Protein AF-K9KCM5-F1 (afdb_monomer_lite)

Organism: Equus caballus (NCBI:txid9796)

Radius of gyration: 17.02 Å; chains: 1; bounding box: 41×46×45 Å

pLDDT: mean 93.14, std 5.88, range [57.91, 98.5]

Structure (mmCIF, N/CA/C/O backbone):
data_AF-K9KCM5-F1
#
_entry.id   AF-K9KCM5-F1
#
loop_
_atom_site.group_PDB
_atom_site.id
_atom_site.type_symbol
_atom_site.label_atom_id
_atom_site.label_alt_id
_atom_site.label_comp_id
_atom_site.label_asym_id
_atom_site.label_entity_id
_atom_site.label_seq_id
_atom_site.pdbx_PDB_ins_code
_atom_site.Cartn_x
_atom_site.Cartn_y
_atom_site.Cartn_z
_atom_site.occupancy
_atom_site.B_iso_or_equiv
_atom_site.auth_seq_id
_atom_site.auth_comp_id
_atom_site.auth_asym_id
_atom_site.auth_atom_id
_atom_site.pdbx_PDB_model_num
ATOM 1 N N . ARG A 1 1 ? 10.660 -30.874 -20.456 1.00 57.91 1 ARG A N 1
ATOM 2 C CA . ARG A 1 1 ? 10.181 -29.632 -19.789 1.00 57.91 1 ARG A CA 1
ATOM 3 C C . ARG A 1 1 ? 9.436 -29.862 -18.458 1.00 57.91 1 ARG A C 1
ATOM 5 O O . ARG A 1 1 ? 9.383 -28.924 -17.683 1.00 57.91 1 ARG A O 1
ATOM 12 N N . GLY A 1 2 ? 8.915 -31.059 -18.135 1.00 79.50 2 GLY A N 1
ATOM 13 C CA . GLY A 1 2 ? 8.107 -31.269 -16.914 1.00 79.50 2 GLY A CA 1
ATOM 14 C C . GLY A 1 2 ? 8.864 -31.342 -15.577 1.00 79.50 2 GLY A C 1
ATOM 15 O O . GLY A 1 2 ? 8.335 -30.877 -14.573 1.00 79.50 2 GLY A O 1
ATOM 16 N N . LEU A 1 3 ? 10.093 -31.879 -15.551 1.00 87.06 3 LEU A N 1
ATOM 17 C CA . LEU A 1 3 ? 10.845 -32.067 -14.300 1.00 87.06 3 LEU A CA 1
ATOM 18 C C . LEU A 1 3 ? 11.199 -30.731 -13.634 1.00 87.06 3 LEU A C 1
ATOM 20 O O . LEU A 1 3 ? 10.837 -30.522 -12.487 1.00 87.06 3 LEU A O 1
ATOM 24 N N . VAL A 1 4 ? 11.806 -29.796 -14.374 1.00 85.12 4 VAL A N 1
ATOM 25 C CA . VAL A 1 4 ? 12.189 -28.471 -13.847 1.00 85.12 4 VAL A CA 1
ATOM 26 C C . VAL A 1 4 ? 10.973 -27.713 -13.315 1.00 85.12 4 VAL A C 1
ATOM 28 O O . VAL A 1 4 ? 10.984 -27.263 -12.176 1.00 85.12 4 VAL A O 1
ATOM 31 N N . THR A 1 5 ? 9.887 -27.624 -14.090 1.00 82.75 5 THR A N 1
ATOM 32 C CA . THR A 1 5 ? 8.666 -26.932 -13.648 1.00 82.75 5 THR A CA 1
ATOM 33 C C . THR A 1 5 ? 8.054 -27.584 -12.408 1.00 82.75 5 THR A C 1
ATOM 35 O O . THR A 1 5 ? 7.619 -26.874 -11.504 1.00 82.75 5 THR A O 1
ATOM 38 N N . ARG A 1 6 ? 8.035 -28.923 -12.338 1.00 84.31 6 ARG A N 1
ATOM 39 C CA . ARG A 1 6 ? 7.546 -29.658 -11.166 1.00 84.31 6 ARG A CA 1
ATOM 40 C C . ARG A 1 6 ? 8.427 -29.402 -9.944 1.00 84.31 6 ARG A C 1
ATOM 42 O O . ARG A 1 6 ? 7.890 -29.062 -8.898 1.00 84.31 6 ARG A O 1
ATOM 49 N N . THR A 1 7 ? 9.747 -29.493 -10.087 1.00 85.50 7 THR A N 1
ATOM 50 C CA . THR A 1 7 ? 10.701 -29.251 -8.999 1.00 85.50 7 THR A CA 1
ATOM 51 C C . THR A 1 7 ? 10.596 -27.825 -8.469 1.00 85.50 7 THR A C 1
ATOM 53 O O . THR A 1 7 ? 10.469 -27.640 -7.264 1.00 85.50 7 THR A O 1
ATOM 56 N N . VAL A 1 8 ? 10.556 -26.819 -9.348 1.00 81.69 8 VAL A N 1
ATOM 57 C CA . VAL A 1 8 ? 10.406 -25.412 -8.944 1.00 81.69 8 VAL A CA 1
ATOM 58 C C . VAL A 1 8 ? 9.090 -25.198 -8.189 1.00 81.69 8 VAL A C 1
ATOM 60 O O . VAL A 1 8 ? 9.088 -24.621 -7.108 1.00 81.69 8 VAL A O 1
ATOM 63 N N . ARG A 1 9 ? 7.966 -25.713 -8.704 1.00 77.81 9 ARG A N 1
ATOM 64 C CA . ARG A 1 9 ? 6.653 -25.531 -8.059 1.00 77.81 9 ARG A CA 1
ATOM 65 C C . ARG A 1 9 ? 6.516 -26.271 -6.729 1.00 77.81 9 ARG A C 1
ATOM 67 O O . ARG A 1 9 ? 5.848 -25.764 -5.838 1.00 77.81 9 ARG A O 1
ATOM 74 N N . GLN A 1 10 ? 7.093 -27.467 -6.616 1.00 81.69 10 GLN A N 1
ATOM 75 C CA . GLN A 1 10 ? 6.915 -28.330 -5.443 1.00 81.69 10 GLN A CA 1
ATOM 76 C C . GLN A 1 10 ? 7.962 -28.094 -4.353 1.00 81.69 10 GLN A C 1
ATOM 78 O O . GLN A 1 10 ? 7.671 -28.351 -3.190 1.00 81.69 10 GLN A O 1
ATOM 83 N N . HIS A 1 11 ? 9.155 -27.607 -4.704 1.00 81.94 11 HIS A N 1
ATOM 84 C CA . HIS A 1 11 ? 10.276 -27.511 -3.764 1.00 81.94 11 HIS A CA 1
ATOM 85 C C . HIS A 1 11 ? 10.876 -26.108 -3.625 1.00 81.94 11 HIS A C 1
ATOM 87 O O . HIS A 1 11 ? 11.629 -25.888 -2.685 1.00 81.94 11 HIS A O 1
ATOM 93 N N . LEU A 1 12 ? 10.552 -25.155 -4.510 1.00 79.62 12 LEU A N 1
ATOM 94 C CA . LEU A 1 12 ? 11.068 -23.775 -4.450 1.00 79.62 12 LEU A CA 1
ATOM 95 C C . LEU A 1 12 ? 9.968 -22.726 -4.229 1.00 79.62 12 LEU A C 1
ATOM 97 O O . LEU A 1 12 ? 10.187 -21.533 -4.432 1.00 79.62 12 LEU A O 1
ATOM 101 N N . ASN A 1 13 ? 8.776 -23.145 -3.798 1.00 80.06 13 ASN A N 1
ATOM 102 C CA . ASN A 1 13 ? 7.738 -22.209 -3.384 1.00 80.06 13 ASN A CA 1
ATOM 103 C C . ASN A 1 13 ? 8.011 -21.715 -1.954 1.00 80.06 13 ASN A C 1
ATOM 105 O O . ASN A 1 13 ? 7.581 -22.340 -0.990 1.00 80.06 13 ASN A O 1
ATOM 109 N N . LEU A 1 14 ? 8.701 -20.579 -1.831 1.00 84.06 14 LEU A N 1
ATOM 110 C CA . LEU A 1 14 ? 8.974 -19.929 -0.540 1.00 84.06 14 LEU A CA 1
ATOM 111 C C . LEU A 1 14 ? 7.705 -19.408 0.163 1.00 84.06 14 LEU A C 1
ATOM 113 O O . LEU A 1 14 ? 7.732 -19.142 1.359 1.00 84.06 14 LEU A O 1
ATOM 117 N N . ASN A 1 15 ? 6.601 -19.244 -0.577 1.00 87.12 15 ASN A N 1
ATOM 118 C CA . ASN A 1 15 ? 5.343 -18.654 -0.115 1.00 87.12 15 ASN A CA 1
ATOM 119 C C . ASN A 1 15 ? 5.521 -17.371 0.725 1.00 87.12 15 ASN A C 1
ATOM 121 O O . ASN A 1 15 ? 4.995 -17.247 1.832 1.00 87.12 15 ASN A O 1
ATOM 125 N N . ASN A 1 16 ? 6.256 -16.398 0.173 1.00 92.31 16 ASN A N 1
ATOM 126 C CA . ASN A 1 16 ? 6.604 -15.141 0.850 1.00 92.31 16 ASN A CA 1
ATOM 127 C C . ASN A 1 16 ? 5.394 -14.431 1.474 1.00 92.31 16 ASN A C 1
ATOM 129 O O . ASN A 1 16 ? 5.511 -13.862 2.552 1.00 92.31 16 ASN A O 1
ATOM 133 N N . ALA A 1 17 ? 4.227 -14.484 0.825 1.00 94.31 17 ALA A N 1
ATOM 134 C CA . ALA A 1 17 ? 3.024 -13.838 1.336 1.00 94.31 17 ALA A CA 1
ATOM 135 C C . ALA A 1 17 ? 2.491 -14.496 2.617 1.00 94.31 17 ALA A C 1
ATOM 137 O O . ALA A 1 17 ? 2.085 -13.784 3.528 1.00 94.31 17 ALA A O 1
ATOM 138 N N . GLU A 1 18 ? 2.510 -15.828 2.718 1.00 93.69 18 GLU A N 1
ATOM 139 C CA . GLU A 1 18 ? 2.063 -16.524 3.930 1.00 93.69 18 GLU A CA 1
ATOM 140 C C . GLU A 1 18 ? 2.990 -16.230 5.113 1.00 93.69 18 GLU A C 1
ATOM 142 O O . GLU A 1 18 ? 2.512 -15.935 6.206 1.00 93.69 18 GLU A O 1
ATOM 147 N N . GLN A 1 19 ? 4.308 -16.261 4.890 1.00 94.56 19 GLN A N 1
ATOM 148 C CA . GLN A 1 19 ? 5.281 -15.915 5.930 1.00 94.56 19 GLN A CA 1
ATOM 149 C C . GLN A 1 19 ? 5.134 -14.456 6.363 1.00 94.56 19 GLN A C 1
ATOM 151 O O . GLN A 1 19 ? 5.149 -14.160 7.555 1.00 94.56 19 GLN A O 1
ATOM 156 N N . LEU A 1 20 ? 4.917 -13.555 5.402 1.00 96.25 20 LEU A N 1
ATOM 157 C CA . LEU A 1 20 ? 4.689 -12.143 5.675 1.00 96.25 20 LEU A CA 1
ATOM 158 C C . LEU A 1 20 ? 3.417 -11.909 6.506 1.00 96.25 20 LEU A C 1
ATOM 160 O O . LEU A 1 20 ? 3.441 -11.104 7.431 1.00 96.25 20 LEU A O 1
ATOM 164 N N . CYS A 1 21 ? 2.329 -12.631 6.222 1.00 96.88 21 CYS A N 1
ATOM 165 C CA . CYS A 1 21 ? 1.074 -12.508 6.972 1.00 96.88 21 CYS A CA 1
ATOM 166 C C . CYS A 1 21 ? 1.207 -12.955 8.436 1.00 96.88 21 CYS A C 1
ATOM 168 O O . CYS A 1 21 ? 0.505 -12.435 9.288 1.00 96.88 21 CYS A O 1
ATOM 170 N N . ARG A 1 22 ? 2.128 -13.876 8.750 1.00 96.56 22 ARG A N 1
ATOM 171 C CA . ARG A 1 22 ? 2.377 -14.337 10.130 1.00 96.56 22 ARG A CA 1
ATOM 172 C C . ARG A 1 22 ? 3.206 -13.359 10.965 1.00 96.56 22 ARG A C 1
ATOM 174 O O . ARG A 1 22 ? 3.345 -13.551 12.170 1.00 96.56 22 ARG A O 1
ATOM 181 N N . TYR A 1 23 ? 3.811 -12.353 10.338 1.00 97.12 23 TYR A N 1
ATOM 182 C CA . TYR A 1 23 ? 4.631 -11.374 11.032 1.00 97.12 23 TYR A CA 1
ATOM 183 C C . TYR A 1 23 ? 3.762 -10.223 11.553 1.00 97.12 23 TYR A C 1
ATOM 185 O O . TYR A 1 23 ? 3.190 -9.470 10.766 1.00 97.12 23 TYR A O 1
ATOM 193 N N . GLN A 1 24 ? 3.706 -10.058 12.878 1.00 96.88 24 GLN A N 1
ATOM 194 C CA . GLN A 1 24 ? 2.892 -9.025 13.540 1.00 96.88 24 GLN A CA 1
ATOM 195 C C . GLN A 1 24 ? 3.554 -7.637 13.562 1.00 96.88 24 GLN A C 1
ATOM 197 O O . GLN A 1 24 ? 2.895 -6.639 13.831 1.00 96.88 24 GLN A O 1
ATOM 202 N N . GLY A 1 25 ? 4.859 -7.551 13.283 1.00 96.50 25 GLY A N 1
ATOM 203 C CA . GLY A 1 25 ? 5.611 -6.301 13.395 1.00 96.50 25 GLY A CA 1
ATOM 204 C C . GLY A 1 25 ? 5.439 -5.333 12.211 1.00 96.50 25 GLY A C 1
ATOM 205 O O . GLY A 1 25 ? 4.790 -5.650 11.212 1.00 96.50 25 GLY A O 1
ATOM 206 N N . PRO A 1 26 ? 6.054 -4.143 12.280 1.00 96.94 26 PRO A N 1
ATOM 207 C CA . PRO A 1 26 ? 6.051 -3.152 11.197 1.00 96.94 26 PRO A CA 1
ATOM 208 C C . PRO A 1 26 ? 6.653 -3.680 9.884 1.00 96.94 26 PRO A C 1
ATOM 210 O O . PRO A 1 26 ? 7.694 -4.337 9.907 1.00 96.94 26 PRO A O 1
ATOM 213 N N . VAL A 1 27 ? 6.033 -3.381 8.734 1.00 97.25 27 VAL A N 1
ATOM 214 C CA . VAL A 1 27 ? 6.496 -3.826 7.403 1.00 97.25 27 VAL A CA 1
ATOM 215 C C . VAL A 1 27 ? 6.529 -2.654 6.430 1.00 97.25 27 VAL A C 1
ATOM 217 O O . VAL A 1 27 ? 5.543 -1.941 6.290 1.00 97.25 27 VAL A O 1
ATOM 220 N N . LEU A 1 28 ? 7.649 -2.508 5.720 1.00 97.00 28 LEU A N 1
ATOM 221 C CA . LEU A 1 28 ? 7.788 -1.619 4.573 1.00 97.00 28 LEU A CA 1
ATOM 222 C C . LEU A 1 28 ? 8.261 -2.445 3.380 1.00 97.00 28 LEU A C 1
ATOM 224 O O . LEU A 1 28 ? 9.304 -3.098 3.437 1.00 97.00 28 LEU A O 1
ATOM 228 N N . LEU A 1 29 ? 7.479 -2.431 2.307 1.00 96.25 29 LEU A N 1
ATOM 229 C CA . LEU A 1 29 ? 7.826 -3.045 1.036 1.00 96.25 29 LEU A CA 1
ATOM 230 C C . LEU A 1 29 ? 8.469 -1.994 0.136 1.00 96.25 29 LEU A C 1
ATOM 232 O O . LEU A 1 29 ? 7.917 -0.917 -0.063 1.00 96.25 29 LEU A O 1
ATOM 236 N N . ILE A 1 30 ? 9.615 -2.324 -0.452 1.00 94.31 30 ILE A N 1
ATOM 237 C CA . ILE A 1 30 ? 10.270 -1.480 -1.454 1.00 94.31 30 ILE A CA 1
ATOM 238 C C . ILE A 1 30 ? 10.028 -2.114 -2.824 1.00 94.31 30 ILE A C 1
ATOM 240 O O . ILE A 1 30 ? 10.503 -3.220 -3.093 1.00 94.31 30 ILE A O 1
ATOM 244 N N . ARG A 1 31 ? 9.279 -1.426 -3.689 1.00 94.06 31 ARG A N 1
ATOM 245 C CA . ARG A 1 31 ? 8.914 -1.896 -5.032 1.00 94.06 31 ARG A CA 1
ATOM 246 C C . ARG A 1 31 ? 9.741 -1.173 -6.084 1.00 94.06 31 ARG A C 1
ATOM 248 O O . ARG A 1 31 ? 9.603 0.033 -6.273 1.00 94.06 31 ARG A O 1
ATOM 255 N N . ARG A 1 32 ? 10.565 -1.927 -6.814 1.00 92.75 32 ARG A N 1
ATOM 256 C CA . ARG A 1 32 ? 11.210 -1.430 -8.034 1.00 92.75 32 ARG A CA 1
ATOM 257 C C . ARG A 1 32 ? 10.176 -1.303 -9.139 1.00 92.75 32 ARG A C 1
ATOM 259 O O . ARG A 1 32 ? 9.510 -2.290 -9.445 1.00 92.75 32 ARG A O 1
ATOM 266 N N . THR A 1 33 ? 10.032 -0.119 -9.721 1.00 92.19 33 THR A N 1
ATOM 267 C CA . THR A 1 33 ? 8.975 0.137 -10.714 1.00 92.19 33 THR A CA 1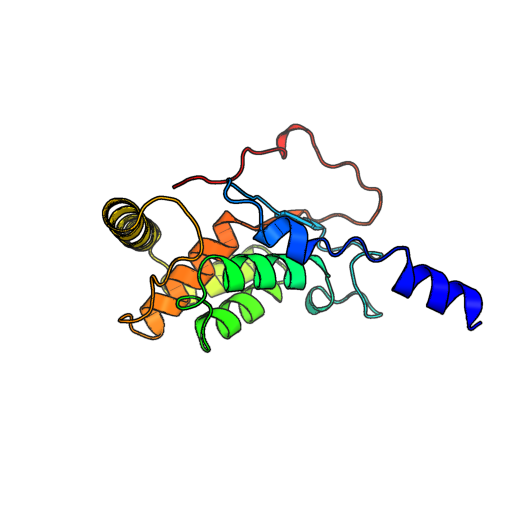
ATOM 268 C C . THR A 1 33 ? 9.373 -0.215 -12.148 1.00 92.19 33 THR A C 1
ATOM 270 O O . THR A 1 33 ? 8.485 -0.349 -12.982 1.00 92.19 33 THR A O 1
ATOM 273 N N . LYS A 1 34 ? 10.669 -0.423 -12.428 1.00 89.69 34 LYS A N 1
ATOM 274 C CA . LYS A 1 34 ? 11.213 -0.767 -13.759 1.00 89.69 34 LYS A CA 1
ATOM 275 C C . LYS A 1 34 ? 11.961 -2.107 -13.777 1.00 89.69 34 LYS A C 1
ATOM 277 O O . LYS A 1 34 ? 12.861 -2.301 -14.582 1.00 89.69 34 LYS A O 1
ATOM 282 N N . ASP A 1 35 ? 11.676 -2.989 -12.817 1.00 88.69 35 ASP A N 1
ATOM 283 C CA . ASP A 1 35 ? 12.351 -4.287 -12.711 1.00 88.69 35 ASP A CA 1
ATOM 284 C C . ASP A 1 35 ? 11.639 -5.338 -13.582 1.00 88.69 35 ASP A C 1
ATOM 286 O O . ASP A 1 35 ? 10.483 -5.717 -13.360 1.00 88.69 35 ASP A O 1
ATOM 290 N N . GLU A 1 36 ? 12.362 -5.810 -14.589 1.00 84.62 36 GLU A N 1
ATOM 291 C CA . GLU A 1 36 ? 11.927 -6.759 -15.608 1.00 84.62 36 GLU A CA 1
ATOM 292 C C . GLU A 1 36 ? 11.785 -8.206 -15.094 1.00 84.62 36 GLU A C 1
ATOM 294 O O . GLU A 1 36 ? 11.187 -9.051 -15.759 1.00 84.62 36 GLU A O 1
ATOM 299 N N . ILE A 1 37 ? 12.329 -8.517 -13.911 1.00 87.19 37 ILE A N 1
ATOM 300 C CA . ILE A 1 37 ? 12.285 -9.856 -13.302 1.00 87.19 37 ILE A CA 1
ATOM 301 C C . ILE A 1 37 ? 11.061 -10.012 -12.398 1.00 87.19 37 ILE A C 1
ATOM 303 O O . ILE A 1 37 ? 10.510 -11.110 -12.270 1.00 87.19 37 ILE A O 1
ATOM 307 N N . ILE A 1 38 ? 10.636 -8.929 -11.741 1.00 86.31 38 ILE A N 1
ATOM 308 C CA . ILE A 1 38 ? 9.494 -8.947 -10.816 1.00 86.31 38 ILE A CA 1
ATOM 309 C C . ILE A 1 38 ? 8.146 -8.727 -11.518 1.00 86.31 38 ILE A C 1
ATOM 311 O O . ILE A 1 38 ? 7.095 -8.993 -10.930 1.00 86.31 38 ILE A O 1
ATOM 315 N N . THR A 1 39 ? 8.165 -8.242 -12.756 1.00 88.44 39 THR A N 1
ATOM 316 C CA . THR A 1 39 ? 6.998 -8.114 -13.636 1.00 88.44 39 THR A CA 1
ATOM 317 C C . THR A 1 39 ? 6.728 -9.436 -14.362 1.00 88.44 39 THR A C 1
ATOM 319 O O . THR A 1 39 ? 7.598 -10.294 -14.490 1.00 88.44 39 THR A O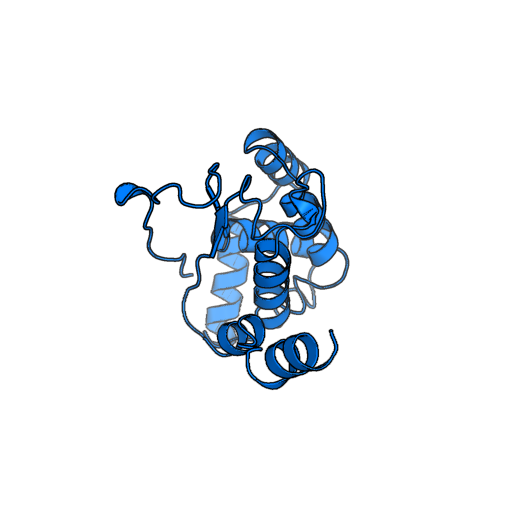 1
ATOM 322 N N . THR A 1 40 ? 5.479 -9.676 -14.767 1.00 86.00 40 THR A N 1
ATOM 323 C CA . THR A 1 40 ? 5.061 -10.966 -15.362 1.00 86.00 40 THR A CA 1
ATOM 324 C C . THR A 1 40 ? 4.533 -10.862 -16.788 1.00 86.00 40 THR A C 1
ATOM 326 O O . THR A 1 40 ? 4.193 -11.883 -17.389 1.00 86.00 40 THR A O 1
ATOM 329 N N . THR A 1 41 ? 4.497 -9.658 -17.348 1.00 84.81 41 THR A N 1
ATOM 330 C CA . THR A 1 41 ? 4.066 -9.380 -18.721 1.00 84.81 41 THR A CA 1
ATOM 331 C C . THR A 1 41 ? 5.174 -8.683 -19.505 1.00 84.81 41 THR A C 1
ATOM 333 O O . THR A 1 41 ? 6.072 -8.077 -18.928 1.00 84.81 41 THR A O 1
ATOM 336 N N . VAL A 1 42 ? 5.104 -8.794 -20.835 1.00 78.62 42 VAL A N 1
ATOM 337 C CA . VAL A 1 42 ? 6.012 -8.124 -21.775 1.00 78.62 42 VAL A CA 1
ATOM 338 C C . VAL A 1 42 ? 5.157 -7.374 -22.810 1.00 78.62 42 VAL A C 1
ATOM 340 O O . VAL A 1 42 ? 4.294 -8.018 -23.416 1.00 78.62 42 VAL A O 1
ATOM 343 N N . PRO A 1 43 ? 5.367 -6.061 -23.047 1.00 81.75 43 PRO A N 1
ATOM 344 C CA . PRO A 1 43 ? 6.359 -5.192 -22.398 1.00 81.75 43 PRO A CA 1
ATOM 345 C C . PRO A 1 43 ? 6.092 -5.012 -20.893 1.00 81.75 43 PRO A C 1
ATOM 347 O O . PRO A 1 43 ? 5.046 -5.432 -20.394 1.00 81.75 43 PRO A O 1
ATOM 350 N N . GLU A 1 44 ? 7.068 -4.444 -20.180 1.00 79.19 44 GLU A N 1
ATOM 351 C CA . GLU A 1 44 ? 6.974 -4.188 -18.739 1.00 79.19 44 GLU A CA 1
ATOM 352 C C . GLU A 1 44 ? 5.689 -3.425 -18.403 1.00 79.19 44 GLU A C 1
ATOM 354 O O . GLU A 1 44 ? 5.419 -2.354 -18.947 1.00 79.19 44 GLU A O 1
ATOM 359 N N . ASP A 1 45 ? 4.906 -3.999 -17.494 1.00 86.62 45 ASP A N 1
ATOM 360 C CA . ASP A 1 45 ? 3.675 -3.414 -16.978 1.00 86.62 45 ASP A CA 1
ATOM 361 C C . ASP A 1 45 ? 3.748 -3.413 -15.452 1.00 86.62 45 ASP A C 1
ATOM 363 O O . ASP A 1 45 ? 3.867 -4.476 -14.825 1.00 86.62 45 ASP A O 1
ATOM 367 N N . ILE A 1 46 ? 3.662 -2.223 -14.853 1.00 90.31 46 ILE A N 1
ATOM 368 C CA . ILE A 1 46 ? 3.695 -2.032 -13.400 1.00 90.31 46 ILE A CA 1
ATOM 369 C C . ILE A 1 46 ? 2.584 -2.818 -12.698 1.00 90.31 46 ILE A C 1
ATOM 371 O O . ILE A 1 46 ? 2.769 -3.261 -11.564 1.00 90.31 46 ILE A O 1
ATOM 375 N N . MET A 1 47 ? 1.472 -3.083 -13.386 1.00 90.38 47 MET A N 1
ATOM 376 C CA . MET A 1 47 ? 0.373 -3.900 -12.876 1.00 90.38 47 MET A CA 1
ATOM 377 C C . MET A 1 47 ? 0.771 -5.333 -12.599 1.00 90.38 47 MET A C 1
ATOM 379 O O . MET A 1 47 ? 0.299 -5.946 -11.640 1.00 90.38 47 MET A O 1
ATOM 383 N N . SER A 1 48 ? 1.671 -5.853 -13.424 1.00 91.19 48 SER A N 1
ATOM 384 C CA . SER A 1 48 ? 2.147 -7.226 -13.358 1.00 91.19 48 SER A CA 1
ATOM 385 C C . SER A 1 48 ? 3.243 -7.433 -12.303 1.00 91.19 48 SER A C 1
ATOM 387 O O . SER A 1 48 ? 3.700 -8.566 -12.111 1.00 91.19 48 SER A O 1
ATOM 389 N N . ASN A 1 49 ? 3.675 -6.357 -11.630 1.00 94.19 49 ASN A N 1
ATOM 390 C CA . ASN A 1 49 ? 4.712 -6.376 -10.607 1.00 94.19 49 ASN A CA 1
ATOM 391 C C . ASN A 1 49 ? 4.256 -7.177 -9.380 1.00 94.19 49 ASN A C 1
ATOM 393 O O . ASN A 1 49 ? 3.282 -6.833 -8.708 1.00 94.19 49 ASN A O 1
ATOM 397 N N . ARG A 1 50 ? 4.996 -8.234 -9.033 1.00 93.38 50 ARG A N 1
ATOM 398 C CA . ARG A 1 50 ? 4.657 -9.117 -7.903 1.00 93.38 50 ARG A CA 1
ATOM 399 C C . ARG A 1 50 ? 4.683 -8.436 -6.533 1.00 93.38 50 ARG A C 1
ATOM 401 O O . ARG A 1 50 ? 4.089 -8.971 -5.596 1.00 93.38 50 ARG A O 1
ATOM 408 N N . GLY A 1 51 ? 5.319 -7.271 -6.402 1.00 94.81 51 GLY A N 1
ATOM 409 C CA . GLY A 1 51 ? 5.232 -6.444 -5.198 1.00 94.81 51 GLY A CA 1
ATOM 410 C C . GLY A 1 51 ? 3.799 -5.994 -4.893 1.00 94.81 51 GLY A C 1
ATOM 411 O O . GLY A 1 51 ? 3.418 -5.930 -3.726 1.00 94.81 51 GLY A O 1
ATOM 412 N N . ASN A 1 52 ? 2.978 -5.790 -5.930 1.00 95.94 52 ASN A N 1
ATOM 413 C CA . ASN A 1 52 ? 1.564 -5.421 -5.805 1.00 95.94 52 ASN A CA 1
ATOM 414 C C . ASN A 1 52 ? 0.786 -6.522 -5.089 1.00 95.94 52 ASN A C 1
ATOM 416 O O . ASN A 1 52 ? 0.119 -6.273 -4.089 1.00 95.94 52 ASN A O 1
ATOM 420 N N . ASP A 1 53 ? 0.930 -7.763 -5.563 1.00 95.50 53 ASP A N 1
ATOM 421 C CA . ASP A 1 53 ? 0.291 -8.933 -4.956 1.00 95.50 53 ASP A CA 1
ATOM 422 C C . ASP A 1 53 ? 0.704 -9.107 -3.490 1.00 95.50 53 ASP A C 1
ATOM 424 O O . ASP A 1 53 ? -0.108 -9.520 -2.660 1.00 95.50 53 ASP A O 1
ATOM 428 N N . LEU A 1 54 ? 1.970 -8.821 -3.170 1.00 96.69 54 LEU A N 1
ATOM 429 C CA . LEU A 1 54 ? 2.492 -8.957 -1.816 1.00 96.69 54 LEU A CA 1
ATOM 430 C C . LEU A 1 54 ? 1.887 -7.913 -0.870 1.00 96.69 54 LEU A C 1
ATOM 432 O O . LEU A 1 54 ? 1.430 -8.285 0.211 1.00 96.69 54 LEU A O 1
ATOM 436 N N . LEU A 1 55 ? 1.820 -6.644 -1.293 1.00 98.12 55 LEU A N 1
ATOM 437 C CA . LEU A 1 55 ? 1.160 -5.583 -0.527 1.00 98.12 55 LEU A CA 1
ATOM 438 C C . LEU A 1 55 ? -0.322 -5.896 -0.320 1.00 98.12 55 LEU A C 1
ATOM 440 O O . LEU A 1 55 ? -0.816 -5.831 0.802 1.00 98.12 55 LEU A O 1
ATOM 444 N N . LEU A 1 56 ? -1.030 -6.268 -1.390 1.00 98.19 56 LEU A N 1
ATOM 445 C CA . LEU A 1 56 ? -2.458 -6.562 -1.316 1.00 98.19 56 LEU A CA 1
ATOM 446 C C . LEU A 1 56 ? -2.741 -7.698 -0.333 1.00 98.19 56 LEU A C 1
ATOM 448 O O . LEU A 1 56 ? -3.609 -7.548 0.520 1.00 98.19 56 LEU A O 1
ATOM 452 N N . LYS A 1 57 ? -1.971 -8.791 -0.381 1.00 98.06 57 LYS A N 1
ATOM 453 C CA . LYS A 1 57 ? -2.124 -9.905 0.567 1.00 98.06 57 LYS A CA 1
ATOM 454 C C . LYS A 1 57 ? -1.836 -9.490 2.007 1.00 98.06 57 LYS A C 1
ATOM 456 O O . LYS A 1 57 ? -2.585 -9.885 2.895 1.00 98.06 57 LYS A O 1
ATOM 461 N N . LEU A 1 58 ? -0.799 -8.680 2.235 1.00 98.50 58 LEU A N 1
ATOM 462 C CA . LEU A 1 58 ? -0.488 -8.144 3.561 1.00 98.50 58 LEU A CA 1
ATOM 463 C C . LEU A 1 58 ? -1.657 -7.322 4.115 1.00 98.50 58 LEU A C 1
ATOM 465 O O . LEU A 1 58 ? -2.115 -7.578 5.226 1.00 98.50 58 LEU A O 1
ATOM 469 N N . LEU A 1 59 ? -2.158 -6.360 3.338 1.00 98.50 59 LEU A N 1
ATOM 470 C CA . LEU A 1 59 ? -3.231 -5.473 3.785 1.00 98.50 59 LEU A CA 1
ATOM 471 C C . LEU A 1 59 ? -4.560 -6.217 3.935 1.00 98.50 59 LEU A C 1
ATOM 473 O O . LEU A 1 59 ? -5.278 -5.975 4.897 1.00 98.50 59 LEU A O 1
ATOM 477 N N . GLN A 1 60 ? -4.885 -7.144 3.030 1.00 98.44 60 GLN A N 1
ATOM 478 C CA . GLN A 1 60 ? -6.087 -7.978 3.135 1.00 98.44 60 GLN A CA 1
ATOM 479 C C . GLN A 1 60 ? -6.053 -8.884 4.366 1.00 98.44 60 GLN A C 1
ATOM 481 O O . GLN A 1 60 ? -7.100 -9.152 4.949 1.00 98.44 60 GLN A O 1
ATOM 486 N N . HIS A 1 61 ? -4.867 -9.351 4.767 1.00 98.31 61 HIS A N 1
ATOM 487 C CA . HIS A 1 61 ? -4.711 -10.123 5.992 1.00 98.31 61 HIS A CA 1
ATOM 488 C C . HIS A 1 61 ? -4.814 -9.240 7.237 1.00 98.31 61 HIS A C 1
ATOM 490 O O . HIS A 1 61 ? -5.551 -9.577 8.155 1.00 98.31 61 HIS A O 1
ATOM 496 N N . ARG A 1 62 ? -4.104 -8.105 7.273 1.00 98.25 62 ARG A N 1
ATOM 497 C CA . ARG A 1 62 ? -4.056 -7.233 8.455 1.00 98.25 62 ARG A CA 1
ATOM 498 C C . ARG A 1 62 ? -5.329 -6.428 8.677 1.00 98.25 62 ARG A C 1
ATOM 500 O O . ARG A 1 62 ? -5.707 -6.230 9.824 1.00 98.25 62 ARG A O 1
ATOM 507 N N . TYR A 1 63 ? -5.987 -5.992 7.608 1.00 98.25 63 TYR A N 1
ATOM 508 C CA . TYR A 1 63 ? -7.141 -5.091 7.640 1.00 98.25 63 TYR A CA 1
ATOM 509 C C . TYR A 1 63 ? -8.263 -5.601 6.719 1.00 98.25 63 TYR A C 1
ATOM 511 O O . TYR A 1 63 ? -8.647 -4.918 5.761 1.00 98.25 63 TYR A O 1
ATOM 519 N N . PRO A 1 64 ? -8.800 -6.814 6.959 1.00 98.19 64 PRO A N 1
ATOM 520 C CA . PRO A 1 64 ? -9.749 -7.471 6.059 1.00 98.19 64 PRO A CA 1
ATOM 521 C C . PRO A 1 64 ? -10.991 -6.633 5.749 1.00 98.19 64 PRO A C 1
ATOM 523 O O . PRO A 1 64 ? -11.502 -6.694 4.632 1.00 98.19 64 PRO A O 1
ATOM 526 N N . ARG A 1 65 ? -11.478 -5.839 6.712 1.00 98.19 65 ARG A N 1
ATOM 527 C CA . ARG A 1 65 ? -12.673 -5.005 6.525 1.00 98.19 65 ARG A CA 1
ATOM 528 C C . ARG A 1 65 ? -12.375 -3.715 5.762 1.00 98.19 65 ARG A C 1
ATOM 530 O O . ARG A 1 65 ? -13.159 -3.359 4.890 1.00 98.19 65 ARG A O 1
ATOM 537 N N . VAL A 1 66 ? -11.232 -3.061 5.998 1.00 98.19 66 VAL A N 1
ATOM 538 C CA . VAL A 1 66 ? -10.773 -1.923 5.171 1.00 98.19 66 VAL A CA 1
ATOM 539 C C . VAL A 1 66 ? -10.555 -2.353 3.723 1.00 98.19 66 VAL A C 1
ATOM 541 O O . VAL A 1 66 ? -10.981 -1.663 2.802 1.00 98.19 66 VAL A O 1
ATOM 544 N N . MET A 1 67 ? -9.936 -3.516 3.515 1.00 98.00 67 MET A N 1
ATOM 545 C CA . MET A 1 67 ? -9.608 -4.042 2.189 1.00 98.00 67 MET A CA 1
ATOM 546 C C . MET A 1 67 ? -10.764 -4.798 1.515 1.00 98.00 67 MET A C 1
ATOM 548 O O . MET A 1 67 ? -10.545 -5.468 0.505 1.00 98.00 67 MET A O 1
ATOM 552 N N . ALA A 1 68 ? -11.989 -4.700 2.035 1.00 94.25 68 ALA A N 1
ATOM 553 C CA . ALA A 1 68 ? -13.174 -5.238 1.377 1.00 94.25 68 ALA A CA 1
ATOM 554 C C . ALA A 1 68 ? -13.620 -4.332 0.214 1.00 94.25 68 ALA A C 1
ATOM 556 O O . ALA A 1 68 ? -13.619 -3.104 0.333 1.00 94.25 68 ALA A O 1
ATOM 557 N N . ASP A 1 69 ? -14.021 -4.955 -0.899 1.00 91.88 69 ASP A N 1
ATOM 558 C CA . ASP A 1 69 ? -14.629 -4.328 -2.081 1.00 91.88 69 ASP A CA 1
ATOM 559 C C . ASP A 1 69 ? -13.904 -3.057 -2.574 1.00 91.88 69 ASP A C 1
ATOM 561 O O . ASP A 1 69 ? -12.893 -3.115 -3.281 1.00 91.88 69 ASP A O 1
ATOM 565 N N . GLU A 1 70 ? -14.431 -1.895 -2.185 1.00 92.06 70 GLU A N 1
ATOM 566 C CA . GLU A 1 70 ? -13.993 -0.556 -2.570 1.00 92.06 70 GLU A CA 1
ATOM 567 C C . GLU A 1 70 ? -12.556 -0.242 -2.140 1.00 92.06 70 GLU A C 1
ATOM 569 O O . GLU A 1 70 ? -11.816 0.375 -2.909 1.00 92.06 70 GLU A O 1
ATOM 574 N N . GLY A 1 71 ? -12.139 -0.699 -0.954 1.00 97.12 71 GLY A N 1
ATOM 575 C CA . GLY A 1 71 ? -10.776 -0.493 -0.459 1.00 97.12 71 GLY A CA 1
ATOM 576 C C . GLY A 1 71 ? -9.743 -1.222 -1.318 1.00 97.12 71 GLY A C 1
ATOM 577 O O . GLY A 1 71 ? -8.746 -0.642 -1.746 1.00 97.12 71 GLY A O 1
ATOM 578 N N . LEU A 1 72 ? -10.026 -2.480 -1.676 1.00 97.62 72 LEU A N 1
ATOM 579 C CA . LEU A 1 72 ? -9.177 -3.241 -2.593 1.00 97.62 72 LEU A CA 1
ATOM 580 C C . LEU A 1 72 ? -9.114 -2.588 -3.975 1.00 97.62 72 LEU A C 1
ATOM 582 O O . LEU A 1 72 ? -8.039 -2.512 -4.570 1.00 97.62 72 LEU A O 1
ATOM 586 N N . ARG A 1 73 ? -10.258 -2.128 -4.493 1.00 96.88 73 ARG A N 1
ATOM 587 C CA . ARG A 1 73 ? -10.338 -1.499 -5.814 1.00 96.88 73 ARG A CA 1
ATOM 588 C C . ARG A 1 73 ? -9.489 -0.234 -5.890 1.00 96.88 73 ARG A C 1
ATOM 590 O O . ARG A 1 73 ? -8.747 -0.069 -6.855 1.00 96.88 73 ARG A O 1
ATOM 597 N N . VAL A 1 74 ? -9.566 0.631 -4.879 1.00 97.38 74 VAL A N 1
ATOM 598 C CA . VAL A 1 74 ? -8.823 1.894 -4.886 1.00 97.38 74 VAL A CA 1
ATOM 599 C C . VAL A 1 74 ? -7.320 1.686 -4.693 1.00 97.38 74 VAL A C 1
ATOM 601 O O . VAL A 1 74 ? -6.526 2.350 -5.353 1.00 97.38 74 VAL A O 1
ATOM 604 N N . VAL A 1 75 ? -6.910 0.711 -3.874 1.00 98.12 75 VAL A N 1
ATOM 605 C CA . VAL A 1 75 ? -5.487 0.371 -3.724 1.00 98.12 75 VAL A CA 1
ATOM 606 C C . VAL A 1 75 ? -4.939 -0.240 -5.009 1.00 98.12 75 VAL A C 1
ATOM 608 O O . VAL A 1 75 ? -3.825 0.090 -5.399 1.00 98.12 75 VAL A O 1
ATOM 611 N N . ARG A 1 76 ? -5.713 -1.079 -5.714 1.00 97.25 76 ARG A N 1
ATOM 612 C CA . ARG A 1 76 ? -5.324 -1.552 -7.052 1.00 97.25 76 ARG A CA 1
ATOM 613 C C . ARG A 1 76 ? -5.119 -0.381 -8.003 1.00 97.25 76 ARG A C 1
ATOM 615 O O . ARG A 1 76 ? -4.044 -0.308 -8.572 1.00 97.25 76 ARG A O 1
ATOM 622 N N . GLN A 1 77 ? -6.073 0.552 -8.073 1.00 96.00 77 GLN A N 1
ATOM 623 C CA . GLN A 1 77 ? -5.953 1.762 -8.893 1.00 96.00 77 GLN A CA 1
ATOM 624 C C . GLN A 1 77 ? -4.685 2.573 -8.559 1.00 96.00 77 GLN A C 1
ATOM 626 O O . GLN A 1 77 ? -3.994 3.062 -9.446 1.00 96.00 77 GLN A O 1
ATOM 631 N N . TRP A 1 78 ? -4.370 2.716 -7.272 1.00 97.00 78 TRP A N 1
ATOM 632 C CA . TRP A 1 78 ? -3.164 3.411 -6.828 1.00 97.00 78 TRP A CA 1
ATOM 633 C C . TRP A 1 78 ? -1.877 2.664 -7.206 1.00 97.00 78 TRP A C 1
ATOM 635 O O . TRP A 1 78 ? -0.899 3.290 -7.595 1.00 97.00 78 TRP A O 1
ATOM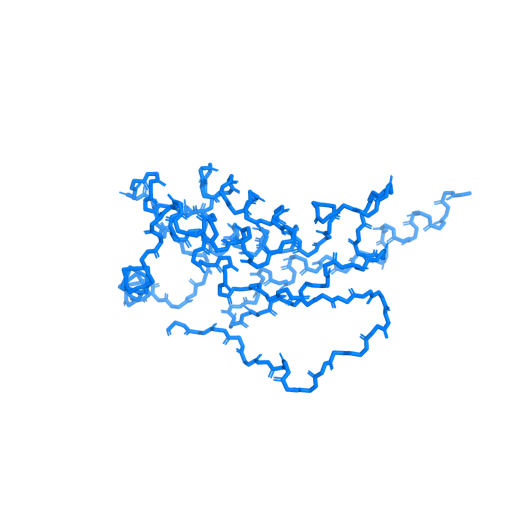 645 N N . LEU A 1 79 ? -1.880 1.330 -7.170 1.00 96.50 79 LEU A N 1
ATOM 646 C CA . LEU A 1 79 ? -0.735 0.511 -7.581 1.00 96.50 79 LEU A CA 1
ATOM 647 C C . LEU A 1 79 ? -0.446 0.569 -9.088 1.00 96.50 79 LEU A C 1
ATOM 649 O O . LEU A 1 79 ? 0.692 0.278 -9.469 1.00 96.50 79 LEU A O 1
ATOM 653 N N . GLU A 1 80 ? -1.437 0.934 -9.911 1.00 92.62 80 GLU A N 1
ATOM 654 C CA . GLU A 1 80 ? -1.280 1.147 -11.362 1.00 92.62 80 GLU A CA 1
ATOM 655 C C . GLU A 1 80 ? -0.568 2.461 -11.686 1.00 92.62 80 GLU A C 1
ATOM 657 O O . GLU A 1 80 ? -0.053 2.615 -12.792 1.00 92.62 80 GLU A O 1
ATOM 662 N N . ALA A 1 81 ? -0.531 3.401 -10.736 1.00 91.31 81 ALA A N 1
ATOM 663 C CA . ALA A 1 81 ? 0.111 4.687 -10.936 1.00 91.31 81 ALA A CA 1
ATOM 664 C C . ALA A 1 81 ? 1.590 4.490 -11.294 1.00 91.31 81 ALA A C 1
ATOM 666 O O . ALA A 1 81 ? 2.354 3.808 -10.603 1.00 91.31 81 ALA A O 1
ATOM 667 N N . SER A 1 82 ? 1.980 5.103 -12.405 1.00 81.50 82 SER A N 1
ATOM 668 C CA . SER A 1 82 ? 3.312 4.999 -13.002 1.00 81.50 82 SER A CA 1
ATOM 669 C C . SER A 1 82 ? 4.266 6.089 -12.508 1.00 81.50 82 SER A C 1
ATOM 671 O O . SER A 1 82 ? 5.470 6.036 -12.766 1.00 81.50 82 SER A O 1
ATOM 673 N N . SER A 1 83 ? 3.734 7.081 -11.787 1.00 87.31 83 SER A N 1
ATOM 674 C CA . SER A 1 83 ? 4.480 8.222 -11.268 1.00 87.31 83 SER A CA 1
ATOM 675 C C . SER A 1 83 ? 3.944 8.708 -9.923 1.00 87.31 83 SER A C 1
ATOM 677 O O . SER A 1 83 ? 2.761 8.569 -9.609 1.00 87.31 83 SER A O 1
ATOM 679 N N . GLN A 1 84 ? 4.805 9.390 -9.166 1.00 89.06 84 GLN A N 1
ATOM 680 C CA . GLN A 1 84 ? 4.435 10.028 -7.900 1.00 89.06 84 GLN A CA 1
ATOM 681 C C . GLN A 1 84 ? 3.314 11.072 -8.068 1.00 89.06 84 GLN A C 1
ATOM 683 O O . GLN A 1 84 ? 2.516 11.280 -7.158 1.00 89.06 84 GLN A O 1
ATOM 688 N N . LEU A 1 85 ? 3.233 11.721 -9.236 1.00 92.25 85 LEU A N 1
ATOM 689 C CA . LEU A 1 85 ? 2.167 12.675 -9.540 1.00 92.25 85 LEU A CA 1
ATOM 690 C C . LEU A 1 85 ? 0.807 11.977 -9.665 1.00 92.25 85 LEU A C 1
ATOM 692 O O . LEU A 1 85 ? -0.186 12.467 -9.130 1.00 92.25 85 LEU A O 1
ATOM 696 N N . GLU A 1 86 ? 0.759 10.827 -10.341 1.00 92.75 86 GLU A N 1
ATOM 697 C CA . GLU A 1 86 ? -0.460 10.020 -10.452 1.00 92.75 86 GLU A CA 1
ATOM 698 C C . GLU A 1 86 ? -0.887 9.475 -9.086 1.00 92.75 86 GLU A C 1
ATOM 700 O O . GLU A 1 86 ? -2.054 9.615 -8.717 1.00 92.75 86 GLU A O 1
ATOM 705 N N . GLU A 1 87 ? 0.055 8.953 -8.297 1.00 92.94 87 GLU A N 1
ATOM 706 C CA . GLU A 1 87 ? -0.197 8.508 -6.920 1.00 92.94 87 GLU A CA 1
ATOM 707 C C . GLU A 1 87 ? -0.815 9.627 -6.072 1.00 92.94 87 GLU A C 1
ATOM 709 O O . GLU A 1 87 ? -1.853 9.423 -5.435 1.00 92.94 87 GLU A O 1
ATOM 714 N N . ALA A 1 88 ? -0.216 10.823 -6.105 1.00 93.62 88 ALA A N 1
ATOM 715 C CA . ALA A 1 88 ? -0.709 11.992 -5.385 1.00 93.62 88 ALA A CA 1
ATOM 716 C C . ALA A 1 88 ? -2.098 12.421 -5.877 1.00 93.62 88 ALA A C 1
ATOM 718 O O . ALA A 1 88 ? -2.960 12.744 -5.064 1.00 93.62 88 ALA A O 1
ATOM 719 N N . SER A 1 89 ? -2.354 12.362 -7.188 1.00 95.31 89 SER A N 1
ATOM 720 C CA . SER A 1 89 ? -3.665 12.697 -7.753 1.00 95.31 89 SER A CA 1
ATOM 721 C C . SER A 1 89 ? -4.772 11.763 -7.253 1.00 95.31 89 SER A C 1
ATOM 723 O O . SER A 1 89 ? -5.874 12.222 -6.954 1.00 95.31 89 SER A O 1
ATOM 725 N N . ILE A 1 90 ? -4.479 10.466 -7.103 1.00 94.62 90 ILE A N 1
ATOM 726 C CA . ILE A 1 90 ? -5.417 9.482 -6.552 1.00 94.62 90 ILE A CA 1
ATOM 727 C C . ILE A 1 90 ? -5.643 9.767 -5.067 1.00 94.62 90 ILE A C 1
ATOM 729 O O . ILE A 1 90 ? -6.786 9.781 -4.619 1.00 94.62 90 ILE A O 1
ATOM 733 N N . TYR A 1 91 ? -4.574 10.047 -4.321 1.00 94.62 91 TYR A N 1
ATOM 734 C CA . TYR A 1 91 ? -4.652 10.366 -2.897 1.00 94.62 91 TYR A CA 1
ATOM 735 C C . TYR A 1 91 ? -5.504 11.619 -2.635 1.00 94.62 91 TYR A C 1
ATOM 737 O O . TYR A 1 91 ? -6.403 11.599 -1.798 1.00 94.62 91 TYR A O 1
ATOM 745 N N . SER A 1 92 ? -5.298 12.684 -3.415 1.00 94.56 92 SER A N 1
ATOM 746 C CA . SER A 1 92 ? -6.104 13.906 -3.336 1.00 94.56 92 SER A CA 1
ATOM 747 C C . SER A 1 92 ? -7.545 13.695 -3.800 1.00 94.56 92 SER A C 1
ATOM 749 O O . SER A 1 92 ? -8.458 14.237 -3.190 1.00 94.56 92 SER A O 1
ATOM 751 N N . ARG A 1 93 ? -7.776 12.889 -4.845 1.00 94.75 93 ARG A N 1
ATOM 752 C CA . ARG A 1 93 ? -9.124 12.593 -5.360 1.00 94.75 93 ARG A CA 1
ATOM 753 C C . ARG A 1 93 ? -10.029 11.943 -4.315 1.00 94.75 93 ARG A C 1
ATOM 755 O O . ARG A 1 93 ? -11.235 12.159 -4.352 1.00 94.75 93 ARG A O 1
ATOM 762 N N . TRP A 1 94 ? -9.462 11.109 -3.451 1.00 93.62 94 TRP A N 1
ATOM 763 C CA . TRP A 1 94 ? -10.199 10.430 -2.385 1.00 93.62 94 TRP A CA 1
ATOM 764 C C . TRP A 1 94 ? -10.144 11.171 -1.049 1.00 93.62 94 TRP A C 1
ATOM 766 O O . TRP A 1 94 ? -10.614 10.622 -0.056 1.00 93.62 94 TRP A O 1
ATOM 776 N N . GLU A 1 95 ? -9.597 12.393 -1.043 1.00 95.06 95 GLU A N 1
ATOM 777 C CA . GLU A 1 95 ? -9.559 13.290 0.116 1.00 95.06 95 GLU A CA 1
ATOM 778 C C . GLU A 1 95 ? -9.005 12.588 1.362 1.00 95.06 95 GLU A C 1
ATOM 780 O O . GLU A 1 95 ? -9.582 12.651 2.441 1.00 95.06 95 GLU A O 1
ATOM 785 N N . VAL A 1 96 ? -7.906 11.842 1.197 1.00 96.62 96 VAL A N 1
ATOM 786 C CA . VAL A 1 96 ? -7.348 11.046 2.293 1.00 96.62 96 VAL A CA 1
ATOM 787 C C . VAL A 1 96 ? -6.791 11.965 3.381 1.00 96.62 96 VAL A C 1
ATOM 789 O O . VAL A 1 96 ? -5.740 12.586 3.209 1.00 96.62 96 VAL A O 1
ATOM 792 N N . GLU A 1 97 ? -7.472 12.009 4.524 1.00 96.69 97 GLU A N 1
ATOM 793 C CA . GLU A 1 97 ? -7.032 12.766 5.696 1.00 96.69 97 GLU A CA 1
ATOM 794 C C . GLU A 1 97 ? -6.159 11.899 6.614 1.00 96.69 97 GLU A C 1
ATOM 796 O O . GLU A 1 97 ? -6.641 10.985 7.292 1.00 96.69 97 GLU A O 1
ATOM 801 N N . GLU A 1 98 ? -4.850 12.181 6.655 1.00 96.88 98 GLU A N 1
ATOM 802 C CA . GLU A 1 98 ? -3.889 11.382 7.434 1.00 96.88 98 GLU A CA 1
ATOM 803 C C . GLU A 1 98 ? -4.185 11.389 8.940 1.00 96.88 98 GLU A C 1
ATOM 805 O O . GLU A 1 98 ? -4.146 10.333 9.575 1.00 96.88 98 GLU A O 1
ATOM 810 N N . ASP A 1 99 ? -4.521 12.548 9.510 1.00 97.88 99 ASP A N 1
ATOM 811 C CA . ASP A 1 99 ? -4.795 12.682 10.946 1.00 97.88 99 ASP A CA 1
ATOM 812 C C . ASP A 1 99 ? -6.042 11.898 11.363 1.00 97.88 99 ASP A C 1
ATOM 814 O O . ASP A 1 99 ? -6.055 11.235 12.405 1.00 97.88 99 ASP A O 1
ATOM 818 N N . TRP A 1 100 ? -7.076 11.912 10.520 1.00 97.56 100 TRP A N 1
ATOM 819 C CA . TRP A 1 100 ? -8.270 11.107 10.731 1.00 97.56 100 TRP A CA 1
ATOM 820 C C . TRP A 1 100 ? -7.952 9.608 10.634 1.00 97.56 100 TRP A C 1
ATOM 822 O O . TRP A 1 100 ? -8.329 8.850 11.531 1.00 97.56 100 TRP A O 1
ATOM 832 N N . CYS A 1 101 ? -7.183 9.178 9.623 1.00 98.19 101 CYS A N 1
ATOM 833 C CA . CYS A 1 101 ? -6.762 7.780 9.479 1.00 98.19 101 CYS A CA 1
ATOM 834 C C . CYS A 1 101 ? -5.981 7.291 10.710 1.00 98.19 101 CYS A C 1
ATOM 836 O O . CYS A 1 101 ? -6.272 6.223 11.254 1.00 98.19 101 CYS A O 1
ATOM 838 N N . LEU A 1 102 ? -5.017 8.086 11.186 1.00 98.25 102 LEU A N 1
ATOM 839 C CA . LEU A 1 102 ? -4.237 7.788 12.388 1.00 98.25 102 LEU A CA 1
ATOM 840 C C . LEU A 1 102 ? -5.115 7.715 13.637 1.00 98.25 102 LEU A C 1
ATOM 842 O O . LEU A 1 102 ? -4.947 6.803 14.445 1.00 98.25 102 LEU A O 1
ATOM 846 N N . SER A 1 103 ? -6.051 8.652 13.796 1.00 98.12 103 SER A N 1
ATOM 847 C CA . SER A 1 103 ? -6.986 8.677 14.923 1.00 98.12 103 SER A CA 1
ATOM 848 C C . SER A 1 103 ? -7.846 7.411 14.977 1.00 98.12 103 SER A C 1
ATOM 850 O O . SER A 1 103 ? -7.930 6.764 16.025 1.00 98.12 103 SER A O 1
ATOM 852 N N . VAL A 1 104 ? -8.418 6.999 13.839 1.00 98.00 104 VAL A N 1
ATOM 853 C CA . VAL A 1 104 ? -9.223 5.771 13.732 1.00 98.00 104 VAL A CA 1
ATOM 854 C C . VAL A 1 104 ? -8.396 4.539 14.095 1.00 98.00 104 VAL A C 1
ATOM 856 O O . VAL A 1 104 ? -8.820 3.733 14.923 1.00 98.00 104 VAL A O 1
ATOM 859 N N . LEU A 1 105 ? -7.197 4.403 13.521 1.00 98.06 105 LEU A N 1
ATOM 860 C CA . LEU A 1 105 ? -6.337 3.247 13.770 1.00 98.06 105 LEU A CA 1
ATOM 861 C C . LEU A 1 105 ? -5.864 3.189 15.230 1.00 98.06 105 LEU A C 1
ATOM 863 O O . LEU A 1 105 ? -5.894 2.115 15.828 1.00 98.06 105 LEU A O 1
ATOM 867 N N . ARG A 1 106 ? -5.461 4.322 15.826 1.00 98.06 106 ARG A N 1
ATOM 868 C CA . ARG A 1 106 ? -5.015 4.381 17.232 1.00 98.06 106 ARG A CA 1
ATOM 869 C C . ARG A 1 106 ? -6.138 4.050 18.200 1.00 98.06 106 ARG A C 1
ATOM 871 O O . ARG A 1 106 ? -5.915 3.313 19.155 1.00 98.06 106 ARG A O 1
ATOM 878 N N . SER A 1 107 ? -7.337 4.566 17.937 1.00 97.62 107 SER A N 1
ATOM 879 C CA . SER A 1 107 ? -8.520 4.271 18.750 1.00 97.62 107 SER A CA 1
ATOM 880 C C . SER A 1 107 ? -8.835 2.776 18.711 1.00 97.62 107 SER A C 1
ATOM 882 O O . SER A 1 107 ? -9.005 2.157 19.757 1.00 97.62 107 SER A O 1
ATOM 884 N N . TYR A 1 108 ? -8.806 2.176 17.516 1.00 97.94 108 TYR A N 1
ATOM 885 C CA . TYR A 1 108 ? -9.026 0.741 17.356 1.00 97.94 108 TYR A CA 1
ATOM 886 C C . TYR A 1 108 ? -7.964 -0.093 18.090 1.00 97.94 108 TYR A C 1
ATOM 888 O O . TYR A 1 108 ? -8.315 -1.023 18.816 1.00 97.94 108 TYR A O 1
ATOM 896 N N . GLN A 1 109 ? -6.678 0.255 17.948 1.00 97.38 109 GLN A N 1
ATOM 897 C CA . GLN A 1 109 ? -5.572 -0.441 18.616 1.00 97.38 109 GLN A CA 1
ATOM 898 C C . GLN A 1 109 ? -5.669 -0.365 20.142 1.00 97.38 109 GLN A C 1
ATOM 900 O O . GLN A 1 109 ? -5.385 -1.346 20.826 1.00 97.38 109 GLN A O 1
ATOM 905 N N . ALA A 1 110 ? -6.056 0.790 20.686 1.00 97.75 110 ALA A N 1
ATOM 906 C CA . ALA A 1 110 ? -6.201 0.974 22.126 1.00 97.75 110 ALA A CA 1
ATOM 907 C C . ALA A 1 110 ? -7.299 0.075 22.718 1.00 97.75 110 ALA A C 1
ATOM 909 O O . ALA A 1 110 ? -7.174 -0.377 23.853 1.00 97.75 110 ALA A O 1
ATOM 910 N N . GLU A 1 111 ? -8.352 -0.199 21.947 1.00 97.56 111 GLU A N 1
ATOM 911 C CA . GLU A 1 111 ? -9.483 -1.028 22.369 1.00 97.56 111 GLU A CA 1
ATOM 912 C C . GLU A 1 111 ? -9.249 -2.531 22.134 1.00 97.56 111 GLU A C 1
ATOM 914 O O . GLU A 1 111 ? -9.598 -3.350 22.982 1.00 97.56 111 GLU A O 1
ATOM 919 N N . HIS A 1 112 ? -8.629 -2.903 21.009 1.00 97.06 112 HIS A N 1
ATOM 920 C CA . HIS A 1 112 ? -8.538 -4.300 20.555 1.00 97.06 112 HIS A CA 1
ATOM 921 C C . HIS A 1 112 ? -7.131 -4.905 20.670 1.00 97.06 112 HIS A C 1
ATOM 923 O O . HIS A 1 112 ? -6.963 -6.114 20.507 1.00 97.06 112 HIS A O 1
ATOM 929 N N . GLY A 1 113 ? -6.121 -4.086 20.963 1.00 96.62 113 GLY A N 1
ATOM 930 C CA . GLY A 1 113 ? -4.720 -4.487 21.031 1.00 96.62 113 GLY A CA 1
ATOM 931 C C . GLY A 1 113 ? -3.964 -4.366 19.699 1.00 96.62 113 GLY A C 1
ATOM 932 O O . GLY A 1 113 ? -4.525 -3.998 18.666 1.00 96.62 113 GLY A O 1
ATOM 933 N N . PRO A 1 114 ? -2.647 -4.646 19.712 1.00 95.50 114 PRO A N 1
ATOM 934 C CA . PRO A 1 114 ? -1.766 -4.430 18.565 1.00 95.50 114 PRO A CA 1
ATOM 935 C C . PRO A 1 114 ? -1.791 -5.565 17.534 1.00 95.50 114 PRO A C 1
ATOM 937 O O . PRO A 1 114 ? -1.291 -5.384 16.427 1.00 95.50 114 PRO A O 1
ATOM 940 N N . ASP A 1 115 ? -2.331 -6.729 17.892 1.00 97.06 115 ASP A N 1
ATOM 941 C CA . ASP A 1 115 ? -2.227 -7.933 17.079 1.00 97.06 115 ASP A CA 1
ATOM 942 C C . ASP A 1 115 ? -3.200 -7.918 15.900 1.00 97.06 115 ASP A C 1
ATOM 944 O O . ASP A 1 115 ? -4.393 -7.665 16.049 1.00 97.06 115 ASP A O 1
ATOM 948 N N . PHE A 1 116 ? -2.684 -8.225 14.712 1.00 97.50 116 PHE A N 1
ATOM 949 C CA . PHE A 1 116 ? -3.485 -8.452 13.513 1.00 97.50 116 PHE A CA 1
ATOM 950 C C . PHE A 1 116 ? -4.126 -9.849 13.540 1.00 97.50 116 PHE A C 1
ATOM 952 O O . PHE A 1 116 ? -3.536 -10.767 14.121 1.00 97.50 116 PHE A O 1
ATOM 959 N N . PRO A 1 117 ? -5.282 -10.053 12.877 1.00 97.94 117 PRO A N 1
ATOM 960 C CA . PRO A 1 117 ? -6.004 -9.125 11.993 1.00 97.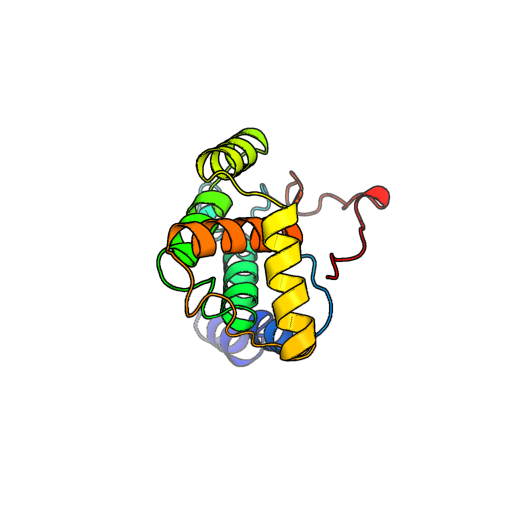94 117 PRO A CA 1
ATOM 961 C C . PRO A 1 117 ? -6.918 -8.124 12.721 1.00 97.94 117 PRO A C 1
ATOM 963 O O . PRO A 1 117 ? -7.489 -8.431 13.763 1.00 97.94 117 PRO A O 1
ATOM 966 N N . TRP A 1 118 ? -7.115 -6.943 12.130 1.00 97.75 118 TRP A N 1
ATOM 967 C CA . TRP A 1 118 ? -8.016 -5.897 12.626 1.00 97.75 118 TRP A CA 1
ATOM 968 C C . TRP A 1 118 ? -9.295 -5.806 11.796 1.00 97.75 118 TRP A C 1
ATOM 970 O O . TRP A 1 118 ? -9.263 -5.597 10.582 1.00 97.75 118 TRP A O 1
ATOM 980 N N . SER A 1 119 ? -10.439 -5.867 12.473 1.00 97.62 119 SER A N 1
ATOM 981 C CA . SER A 1 119 ? -11.769 -5.685 11.880 1.00 97.62 119 SER A CA 1
ATOM 982 C C . SER A 1 119 ? -12.168 -4.213 11.710 1.00 97.62 119 SER A C 1
ATOM 984 O O . SER A 1 119 ? -13.304 -3.928 11.336 1.00 97.62 119 SER A O 1
ATOM 986 N N . VAL A 1 120 ? -11.246 -3.267 11.931 1.00 97.12 120 VAL A N 1
ATOM 987 C CA . VAL A 1 120 ? -11.458 -1.842 11.634 1.00 97.12 120 VAL A CA 1
ATOM 988 C C . VAL A 1 120 ? -12.004 -1.677 10.213 1.00 97.12 120 VAL A C 1
ATOM 990 O O . VAL A 1 120 ? -11.505 -2.305 9.282 1.00 97.12 120 VAL A O 1
ATOM 993 N N . GLY A 1 121 ? -13.052 -0.870 10.033 1.00 94.88 121 GLY A N 1
ATOM 994 C CA . GLY A 1 121 ? -13.728 -0.715 8.738 1.00 94.88 121 GLY A CA 1
ATOM 995 C C . GLY A 1 121 ? -15.076 -1.419 8.595 1.00 94.88 121 GLY A C 1
ATOM 996 O O . GLY A 1 121 ? -15.759 -1.164 7.600 1.00 94.88 121 GLY A O 1
ATOM 997 N N . GLU A 1 122 ? -15.469 -2.265 9.555 1.00 93.56 122 GLU A N 1
ATOM 998 C CA . GLU A 1 122 ? -16.747 -2.999 9.533 1.00 93.56 122 GLU A CA 1
ATOM 999 C C . GLU A 1 122 ? -17.957 -2.055 9.465 1.00 93.56 122 GLU A C 1
ATOM 1001 O O . GLU A 1 122 ? -18.753 -2.158 8.533 1.00 93.56 122 GLU A O 1
ATOM 1006 N N . ASP A 1 123 ? -18.007 -1.052 10.344 1.00 91.81 123 ASP A N 1
ATOM 1007 C CA . ASP A 1 123 ? -19.108 -0.076 10.417 1.00 91.81 123 ASP A CA 1
ATOM 1008 C C . ASP A 1 123 ? -18.841 1.224 9.637 1.00 91.81 123 ASP A C 1
ATOM 1010 O O . ASP A 1 123 ? -19.568 2.211 9.753 1.00 91.81 123 ASP A O 1
ATOM 1014 N N . MET A 1 124 ? -17.770 1.261 8.841 1.00 94.44 124 MET A N 1
ATOM 1015 C CA . MET A 1 124 ? -17.382 2.465 8.109 1.00 94.44 124 MET A CA 1
ATOM 1016 C C . MET A 1 124 ? -18.142 2.608 6.788 1.00 94.44 124 MET A C 1
ATOM 1018 O O . MET A 1 124 ? -18.538 1.631 6.144 1.00 94.44 124 MET A O 1
ATOM 1022 N N . SER A 1 125 ? -18.287 3.851 6.330 1.00 95.38 125 SER A N 1
ATOM 1023 C CA . SER A 1 125 ? -18.743 4.127 4.969 1.00 95.38 125 SER A CA 1
ATOM 1024 C C . SER A 1 125 ? -17.728 3.623 3.934 1.00 95.38 125 SER A C 1
ATOM 1026 O O . SER A 1 125 ? -16.550 3.394 4.230 1.00 95.38 125 SER A O 1
ATOM 1028 N N . ALA A 1 126 ? -18.173 3.478 2.684 1.00 95.50 126 ALA A N 1
ATOM 1029 C CA . ALA A 1 126 ? -17.281 3.133 1.580 1.00 95.50 126 ALA A CA 1
ATOM 1030 C C . ALA A 1 126 ? -16.148 4.161 1.406 1.00 95.50 126 ALA A C 1
ATOM 1032 O O . ALA A 1 126 ? -15.017 3.774 1.127 1.00 95.50 126 ALA A O 1
ATOM 1033 N N . ASP A 1 127 ? -16.429 5.454 1.602 1.00 95.56 127 ASP A N 1
ATOM 1034 C CA . ASP A 1 127 ? -15.413 6.515 1.557 1.00 95.56 127 ASP A CA 1
ATOM 1035 C C . ASP A 1 127 ? -14.375 6.360 2.663 1.00 95.56 127 ASP A C 1
ATOM 1037 O O . ASP A 1 127 ? -13.180 6.352 2.376 1.00 95.56 127 ASP A O 1
ATOM 1041 N N . GLY A 1 128 ? -14.817 6.113 3.898 1.00 95.88 128 GLY A N 1
ATOM 1042 C CA . GLY A 1 128 ? -13.899 5.901 5.011 1.00 95.88 128 GLY A CA 1
ATOM 1043 C C . GLY A 1 128 ? -12.981 4.692 4.799 1.00 95.88 128 GLY A C 1
ATOM 1044 O O . GLY A 1 128 ? -11.781 4.768 5.061 1.00 95.88 128 GLY A O 1
ATOM 1045 N N . ARG A 1 129 ? -13.512 3.589 4.248 1.00 97.25 129 ARG A N 1
ATOM 1046 C CA . ARG A 1 129 ? -12.692 2.422 3.878 1.00 97.25 129 ARG A CA 1
ATOM 1047 C C . ARG A 1 129 ? -11.687 2.740 2.772 1.00 97.25 129 ARG A C 1
ATOM 1049 O O . ARG A 1 129 ? -10.545 2.305 2.867 1.00 97.25 129 ARG A O 1
ATOM 1056 N N . ARG A 1 130 ? -12.080 3.499 1.742 1.00 97.81 130 ARG A N 1
ATOM 1057 C CA . ARG A 1 130 ? -11.174 3.908 0.653 1.00 97.81 130 ARG A CA 1
ATOM 1058 C C . ARG A 1 130 ? -10.019 4.759 1.169 1.00 97.81 130 ARG A C 1
ATOM 1060 O O . ARG A 1 130 ? -8.875 4.482 0.814 1.00 97.81 130 ARG A O 1
ATOM 1067 N N . GLN A 1 131 ? -10.310 5.732 2.033 1.00 97.94 131 GLN A N 1
ATOM 1068 C CA . GLN A 1 131 ? -9.284 6.580 2.634 1.00 97.94 131 GLN A CA 1
ATOM 1069 C C . GLN A 1 131 ? -8.292 5.767 3.468 1.00 97.94 131 GLN A C 1
ATOM 1071 O O . GLN A 1 131 ? -7.090 5.829 3.212 1.00 97.94 131 GLN A O 1
ATOM 1076 N N . LEU A 1 132 ? -8.784 4.929 4.390 1.00 97.94 132 LEU A N 1
ATOM 1077 C CA . LEU A 1 132 ? -7.916 4.064 5.194 1.00 97.94 132 LEU A CA 1
ATOM 1078 C C . LEU A 1 132 ? -7.091 3.106 4.331 1.00 97.94 132 LEU A C 1
ATOM 1080 O O . LEU A 1 132 ? -5.912 2.903 4.609 1.00 97.94 132 LEU A O 1
ATOM 1084 N N . ALA A 1 133 ? -7.681 2.519 3.287 1.00 98.50 133 ALA A N 1
ATOM 1085 C CA . ALA A 1 133 ? -6.978 1.587 2.411 1.00 98.50 133 ALA A CA 1
ATOM 1086 C C . ALA A 1 133 ? -5.806 2.267 1.685 1.00 98.50 133 ALA A C 1
ATOM 1088 O O . ALA A 1 133 ? -4.701 1.724 1.664 1.00 98.50 133 ALA A O 1
ATOM 1089 N N . LEU A 1 134 ? -6.024 3.470 1.139 1.00 98.44 134 LEU A N 1
ATOM 1090 C CA . LEU A 1 134 ? -4.978 4.264 0.489 1.00 98.44 134 LEU A CA 1
ATOM 1091 C C . LEU A 1 134 ? -3.900 4.720 1.469 1.00 98.44 134 LEU A C 1
ATOM 1093 O O . LEU A 1 134 ? -2.714 4.586 1.171 1.00 98.44 134 LEU A O 1
ATOM 1097 N N . PHE A 1 135 ? -4.302 5.207 2.644 1.00 98.50 135 PHE A N 1
ATOM 1098 C CA . PHE A 1 135 ? -3.378 5.581 3.709 1.00 98.50 135 PHE A CA 1
ATOM 1099 C C . PHE A 1 135 ? -2.471 4.401 4.081 1.00 98.50 135 PHE A C 1
ATOM 1101 O O . PHE A 1 135 ? -1.246 4.508 4.055 1.00 98.50 135 PHE A O 1
ATOM 1108 N N . LEU A 1 136 ? -3.059 3.233 4.353 1.00 98.38 136 LEU A N 1
ATOM 1109 C CA . LEU A 1 136 ? -2.314 2.029 4.713 1.00 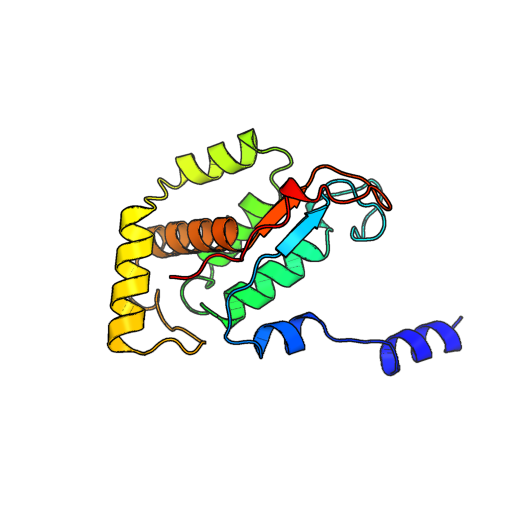98.38 136 LEU A CA 1
ATOM 1110 C C . LEU A 1 136 ? -1.396 1.556 3.581 1.00 98.38 136 LEU A C 1
ATOM 1112 O O . LEU A 1 136 ? -0.264 1.160 3.861 1.00 98.38 136 LEU A O 1
ATOM 1116 N N . ALA A 1 137 ? -1.839 1.620 2.323 1.00 98.19 137 ALA A N 1
ATOM 1117 C CA . ALA A 1 137 ? -1.002 1.294 1.170 1.00 98.19 137 ALA A CA 1
ATOM 1118 C C . ALA A 1 137 ? 0.230 2.207 1.084 1.00 98.19 137 ALA A C 1
ATOM 1120 O O . ALA A 1 137 ? 1.345 1.699 0.960 1.00 98.19 137 ALA A O 1
ATOM 1121 N N . GLN A 1 138 ? 0.047 3.520 1.251 1.00 97.06 138 GLN A N 1
ATOM 1122 C CA . GLN A 1 138 ? 1.134 4.502 1.249 1.00 97.06 138 GLN A CA 1
ATOM 1123 C C . GLN A 1 138 ? 2.135 4.263 2.396 1.00 97.06 138 GLN A C 1
ATOM 1125 O O . GLN A 1 138 ? 3.339 4.395 2.196 1.00 97.06 138 GLN A O 1
ATOM 1130 N N . LYS A 1 139 ? 1.676 3.868 3.594 1.00 97.44 139 LYS A N 1
ATOM 1131 C CA . LYS A 1 139 ? 2.580 3.586 4.728 1.00 97.44 139 LYS A CA 1
ATOM 1132 C C . LYS A 1 139 ? 3.377 2.283 4.585 1.00 97.44 139 LYS A C 1
ATOM 1134 O O . LYS A 1 139 ? 4.426 2.151 5.213 1.00 97.44 139 LYS A O 1
ATOM 1139 N N . HIS A 1 140 ? 2.898 1.327 3.785 1.00 97.88 140 HIS A N 1
ATOM 1140 C CA . HIS A 1 140 ? 3.506 -0.005 3.650 1.00 97.88 140 HIS A CA 1
ATOM 1141 C C . HIS A 1 140 ? 4.263 -0.221 2.335 1.00 97.88 140 HIS A C 1
ATOM 1143 O O . HIS A 1 140 ? 4.905 -1.264 2.187 1.00 97.88 140 HIS A O 1
ATOM 1149 N N . LEU A 1 141 ? 4.215 0.717 1.385 1.00 96.44 141 LEU A N 1
ATOM 1150 C CA . LEU A 1 141 ? 4.899 0.601 0.100 1.00 96.44 141 LEU A CA 1
ATOM 1151 C C . LEU A 1 141 ? 5.688 1.866 -0.238 1.00 96.44 141 LEU A C 1
ATOM 1153 O O . LEU A 1 141 ? 5.141 2.962 -0.277 1.00 96.44 141 LEU A O 1
ATOM 1157 N N . GLN A 1 142 ? 6.955 1.683 -0.593 1.00 93.88 142 GLN A N 1
ATOM 1158 C CA . GLN A 1 142 ? 7.801 2.713 -1.176 1.00 93.88 142 GLN A CA 1
ATOM 1159 C C . GLN A 1 142 ? 8.201 2.313 -2.594 1.00 93.88 142 GLN A C 1
ATOM 1161 O O . GLN A 1 142 ? 8.781 1.246 -2.814 1.00 93.88 142 GLN A O 1
ATOM 1166 N N . ASN A 1 143 ? 7.935 3.190 -3.559 1.00 93.38 143 ASN A N 1
ATOM 1167 C CA . ASN A 1 143 ? 8.410 3.008 -4.924 1.00 93.38 143 ASN A CA 1
ATOM 1168 C C . ASN A 1 143 ? 9.870 3.447 -5.060 1.00 93.38 143 ASN A C 1
ATOM 1170 O O . ASN A 1 143 ? 10.300 4.460 -4.507 1.00 93.38 143 ASN A O 1
ATOM 1174 N N . PHE A 1 144 ? 10.632 2.666 -5.817 1.00 92.69 144 PHE A N 1
ATOM 1175 C CA . PHE A 1 144 ? 12.002 2.966 -6.200 1.00 92.69 144 PHE A CA 1
ATOM 1176 C C . PHE A 1 144 ? 12.127 2.826 -7.713 1.00 92.69 144 PHE A C 1
ATOM 1178 O O . PHE A 1 144 ? 12.002 1.731 -8.264 1.00 92.69 144 PHE A O 1
ATOM 1185 N N . GLU A 1 145 ? 12.346 3.941 -8.399 1.00 92.06 145 GLU A N 1
ATOM 1186 C CA . GLU A 1 145 ? 12.477 3.940 -9.850 1.00 92.06 145 GLU A CA 1
ATOM 1187 C C . GLU A 1 145 ? 13.847 3.396 -10.265 1.00 92.06 145 GLU A C 1
ATOM 1189 O O . GLU A 1 145 ? 14.840 4.119 -10.323 1.00 92.06 145 GLU A O 1
ATOM 1194 N N . ALA A 1 146 ? 13.904 2.092 -10.519 1.00 91.75 146 ALA A N 1
ATOM 1195 C CA . ALA A 1 146 ? 15.127 1.400 -10.890 1.00 91.75 146 ALA A CA 1
ATOM 1196 C C . ALA A 1 146 ? 14.836 0.078 -11.602 1.00 91.75 146 ALA A C 1
ATOM 1198 O O . ALA A 1 146 ? 13.805 -0.552 -11.347 1.00 91.75 146 ALA A O 1
ATOM 1199 N N . SER A 1 147 ? 15.776 -0.342 -12.450 1.00 91.38 147 SER A N 1
ATOM 1200 C CA . SER A 1 147 ? 15.760 -1.646 -13.111 1.00 91.38 147 SER A CA 1
ATOM 1201 C C . SER A 1 147 ? 16.297 -2.750 -12.204 1.00 91.38 147 SER A C 1
ATOM 1203 O O . SER A 1 147 ? 16.711 -2.513 -11.055 1.00 91.38 147 SER A O 1
ATOM 1205 N N . HIS A 1 148 ? 16.337 -3.977 -12.720 1.00 88.50 148 HIS A N 1
ATOM 1206 C CA . HIS A 1 148 ? 17.050 -5.052 -12.051 1.00 88.50 148 HIS A CA 1
ATOM 1207 C C . HIS A 1 148 ? 18.530 -4.685 -11.811 1.00 88.50 148 HIS A C 1
ATOM 1209 O O . HIS A 1 148 ? 19.129 -3.882 -12.530 1.00 88.50 148 HIS A O 1
ATOM 1215 N N . CYS A 1 149 ? 19.130 -5.246 -10.757 1.00 88.62 149 CYS A N 1
ATOM 1216 C CA . CYS A 1 149 ? 20.534 -5.041 -10.361 1.00 88.62 149 CYS A CA 1
ATOM 1217 C C . CYS A 1 149 ? 20.992 -3.603 -10.036 1.00 88.62 149 CYS A C 1
ATOM 1219 O O . CYS A 1 149 ? 22.149 -3.419 -9.664 1.00 88.62 149 CYS A O 1
ATOM 1221 N N . THR A 1 150 ? 20.132 -2.580 -10.075 1.00 91.81 150 THR A N 1
ATOM 1222 C CA . THR A 1 150 ? 20.494 -1.248 -9.554 1.00 91.81 150 THR A CA 1
ATOM 1223 C C . THR A 1 150 ? 20.670 -1.306 -8.028 1.00 91.81 150 THR A C 1
ATOM 1225 O O . THR A 1 150 ? 19.756 -1.781 -7.348 1.00 91.81 150 THR A O 1
ATOM 1228 N N . PRO A 1 151 ? 21.793 -0.856 -7.443 1.00 92.00 151 PRO A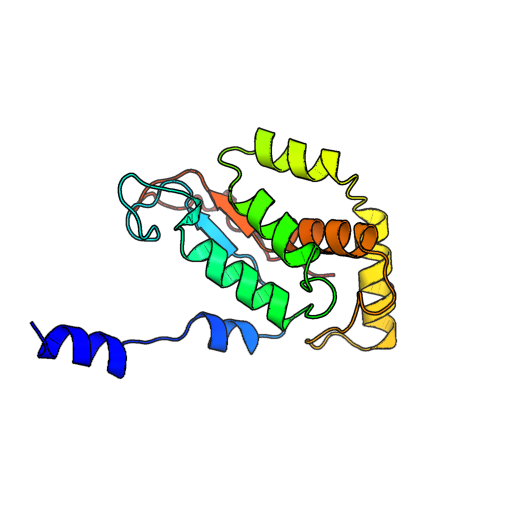 N 1
ATOM 1229 C CA . PRO A 1 151 ? 21.950 -0.814 -5.990 1.00 92.00 151 PRO A CA 1
ATOM 1230 C C . PRO A 1 151 ? 20.901 0.090 -5.336 1.00 92.00 151 PRO A C 1
ATOM 1232 O O . PRO A 1 151 ? 20.626 1.181 -5.832 1.00 92.00 151 PRO A O 1
ATOM 1235 N N . PHE A 1 152 ? 20.326 -0.351 -4.215 1.00 91.31 152 PHE A N 1
ATOM 1236 C CA . PHE A 1 152 ? 19.431 0.501 -3.433 1.00 91.31 152 PHE A CA 1
ATOM 1237 C C . PHE A 1 152 ? 20.267 1.456 -2.562 1.00 91.31 152 PHE A C 1
ATOM 1239 O O . PHE A 1 152 ? 21.127 0.974 -1.817 1.00 91.31 152 PHE A O 1
ATOM 1246 N N . PRO A 1 153 ? 20.072 2.785 -2.647 1.00 92.94 153 PRO A N 1
ATOM 1247 C CA . PRO A 1 153 ? 20.872 3.737 -1.881 1.00 92.94 153 PRO A CA 1
ATOM 1248 C C . PRO A 1 153 ? 20.701 3.556 -0.369 1.00 92.94 153 PRO A C 1
ATOM 1250 O O . PRO A 1 153 ? 19.582 3.439 0.124 1.00 92.94 153 PRO A O 1
ATOM 1253 N N . ALA A 1 154 ? 21.806 3.607 0.383 1.00 91.94 154 ALA A N 1
ATOM 1254 C CA . ALA A 1 154 ? 21.803 3.418 1.839 1.00 91.94 154 ALA A CA 1
ATOM 1255 C C . ALA A 1 154 ? 20.833 4.374 2.565 1.00 91.94 154 ALA A C 1
ATOM 1257 O O . ALA A 1 154 ? 20.129 3.984 3.489 1.00 91.94 154 ALA A O 1
ATOM 1258 N N . GLN A 1 155 ? 20.755 5.617 2.091 1.00 89.31 155 GLN A N 1
ATOM 1259 C CA . GLN A 1 155 ? 19.887 6.671 2.623 1.00 89.31 155 GLN A CA 1
ATOM 1260 C C . GLN A 1 155 ? 18.382 6.407 2.441 1.00 89.31 155 GLN A C 1
ATOM 1262 O O . GLN A 1 155 ? 17.565 7.047 3.098 1.00 89.31 155 GLN A O 1
ATOM 1267 N N . ASN A 1 156 ? 18.011 5.479 1.555 1.00 87.56 156 ASN A N 1
ATOM 1268 C CA . ASN A 1 156 ? 16.624 5.107 1.310 1.00 87.56 156 ASN A CA 1
ATOM 1269 C C . ASN A 1 156 ? 16.178 3.935 2.197 1.00 87.56 156 ASN A C 1
ATOM 1271 O O . ASN A 1 156 ? 14.997 3.597 2.185 1.00 87.56 156 ASN A O 1
ATOM 1275 N N . PHE A 1 157 ? 17.078 3.318 2.975 1.00 87.75 157 PHE A N 1
ATOM 1276 C CA . PHE A 1 157 ? 16.667 2.364 4.000 1.00 87.75 157 PHE A CA 1
ATOM 1277 C C . PHE A 1 157 ? 16.013 3.115 5.154 1.00 87.75 157 PHE A C 1
ATOM 1279 O O . PHE A 1 157 ? 16.665 3.851 5.893 1.00 87.75 157 PHE A O 1
ATOM 1286 N N . GLN A 1 158 ? 14.711 2.912 5.301 1.00 91.44 158 GLN A N 1
ATOM 1287 C CA . GLN A 1 158 ? 13.906 3.538 6.335 1.00 91.44 158 GLN A CA 1
ATOM 1288 C C . GLN A 1 158 ? 13.300 2.467 7.232 1.00 91.44 158 GLN A C 1
ATOM 1290 O O . GLN A 1 158 ? 12.987 1.360 6.785 1.00 91.44 158 GLN A O 1
ATOM 1295 N N . MET A 1 159 ? 13.148 2.801 8.514 1.00 94.12 159 MET A N 1
ATOM 1296 C CA . MET A 1 159 ? 12.383 1.953 9.419 1.00 94.12 159 MET A CA 1
ATOM 1297 C C . MET A 1 159 ? 10.925 1.924 8.956 1.00 94.12 159 MET A C 1
ATOM 1299 O O . MET A 1 159 ? 10.395 2.973 8.581 1.00 94.12 159 MET A O 1
ATOM 1303 N N . PRO A 1 160 ? 10.265 0.755 8.983 1.00 96.25 160 PRO A N 1
ATOM 1304 C CA . PRO A 1 160 ? 8.862 0.689 8.631 1.00 96.25 160 PRO A CA 1
ATOM 1305 C C . PRO A 1 160 ? 7.996 1.543 9.553 1.00 96.25 160 PRO A C 1
ATOM 1307 O O . PRO A 1 160 ? 8.292 1.694 10.741 1.00 96.25 160 PRO A O 1
ATOM 1310 N N . TRP A 1 161 ? 6.898 2.059 9.006 1.00 95.62 161 TRP A N 1
ATOM 1311 C CA . TRP A 1 161 ? 5.917 2.805 9.781 1.00 95.62 161 TRP A CA 1
ATOM 1312 C C . TRP A 1 161 ? 5.312 1.943 10.902 1.00 95.62 161 TRP A C 1
ATOM 1314 O O . TRP A 1 161 ? 4.976 0.773 10.701 1.00 95.62 161 TRP A O 1
ATOM 1324 N N . HIS A 1 162 ? 5.162 2.547 12.079 1.00 91.75 162 HIS A N 1
ATOM 1325 C CA . HIS A 1 162 ? 4.495 1.983 13.249 1.00 91.75 162 HIS A CA 1
ATOM 1326 C C . HIS A 1 162 ? 3.496 3.012 13.796 1.00 91.75 162 HIS A C 1
ATOM 1328 O O . HIS A 1 162 ? 3.746 4.217 13.696 1.00 91.75 162 HIS A O 1
ATOM 1334 N N . LEU A 1 163 ? 2.360 2.528 14.304 1.00 89.44 163 LEU A N 1
ATOM 1335 C CA . LEU A 1 163 ? 1.211 3.341 14.716 1.00 89.44 163 LEU A CA 1
ATOM 1336 C C . LEU A 1 163 ? 1.407 4.026 16.079 1.00 89.44 163 LEU A C 1
ATOM 1338 O O . LEU A 1 163 ? 2.017 3.379 16.956 1.00 89.44 163 LEU A O 1
#

Secondary structure (DSSP, 8-state):
-HHHHHHHHHH----HHHHHHT--S---EEEETT-TTT--SSS--GGG-HHHHHHHHHHHHH-TTTTSTHHHHHHHHHHT--SHHHHHHHHHHTT--HHHHHHHHHHHHHHH-SPSP--TTTT--HHHHHHHHHHHHHHHEEEE---TTPPPPGGG--PPP--

Foldseek 3Di:
DPPVVCCCVPPVCPVVLVVLLPDLDFAAAEFAQAAPVQADDPPGALLRGVSLVSLLSNCCFQAVQLCPDLLVVLSSCLSNDSDPVSNVVSLVVLPQDLVVLVVQVVVQCVVPNSGDNGPRNVPDDSSVSNSNSSNSSVQHYDYDHDYPPDDDDPVPDDDGDDD

Sequence (163 aa):
RGLVTRTVRQHLNLNNAEQLCRYQGPVLLIRRTKDEIITTTVPEDIMSNRGNDLLLKLLQHRYPRVMADEGLRVVRQWLEASSQLEEASIYSRWEVEEDWCLSVLRSYQAEHGPDFPWSVGEDMSADGRRQLALFLAQKHLQNFEASHCTPFPAQNFQMPWHL